Protein AF-A0A6A6DDV6-F1 (afdb_monomer_lite)

Secondary structure (DSSP, 8-state):
--HHHHHIIIIIGGGSPTT-EEEEE-TTS--EEEEEESSSEEEEEESS--S--EEEEEEEPPS---HHHHHHHTT-SEEEEEEEHHHHHHHHHHTT--

Foldseek 3Di:
DDPVLVCCQPPPFLVDAAQDKDWDADPVRQKIWMWGHHVGTDIDIDRPDPLPDKDKDKDAQDPDPRPNSCVQQPPHRIDIHIGRVVVVVCVVVCVVPD

Sequence (98 aa):
MDQTLLDIKIKWTNHIPWGKVYGRLSPDQKVLQLAWKDAQLVPFMTTVSNGKFKRFRIRRRTKTKDKWLKEAFGVQLFNKLDIPEFIGLYNHLMNGVD

Organism: NCBI:txid1314779

Radius of gyration: 14.19 Å; chains: 1; bounding box: 33×29×37 Å

Structure (mmCIF, N/CA/C/O backbone):
data_AF-A0A6A6DDV6-F1
#
_entry.id   AF-A0A6A6DDV6-F1
#
loop_
_atom_site.group_PDB
_atom_site.id
_atom_site.type_symbol
_atom_site.label_atom_id
_atom_site.label_alt_id
_atom_site.label_comp_id
_atom_site.label_asym_id
_atom_site.label_entity_id
_atom_site.label_seq_id
_atom_site.pdbx_PDB_ins_code
_atom_site.Cartn_x
_atom_site.Cartn_y
_atom_site.Cartn_z
_atom_site.occupancy
_atom_site.B_iso_or_equiv
_atom_site.auth_seq_id
_atom_site.auth_comp_id
_atom_site.auth_asym_id
_atom_site.auth_atom_id
_atom_site.pdbx_PDB_model_num
ATOM 1 N N . MET A 1 1 ? -4.863 8.656 12.983 1.00 77.38 1 MET A N 1
ATOM 2 C CA . MET A 1 1 ? -4.246 7.544 12.229 1.00 77.38 1 MET A CA 1
ATOM 3 C C . MET A 1 1 ? -3.242 6.850 13.130 1.00 77.38 1 MET A C 1
ATOM 5 O O . MET A 1 1 ? -2.667 7.516 13.978 1.00 77.38 1 MET A O 1
ATOM 9 N N . ASP A 1 2 ? -3.084 5.542 12.988 1.00 87.69 2 ASP A N 1
ATOM 10 C CA . ASP A 1 2 ? -2.228 4.699 13.814 1.00 87.69 2 ASP A CA 1
ATOM 11 C C . ASP A 1 2 ? -0.749 5.078 13.696 1.00 87.69 2 ASP A C 1
ATOM 13 O O . ASP A 1 2 ? -0.246 5.316 12.592 1.00 87.69 2 ASP A O 1
ATOM 17 N N . GLN A 1 3 ? -0.049 5.098 14.833 1.00 87.88 3 GLN A N 1
ATOM 18 C CA . GLN A 1 3 ? 1.337 5.555 14.899 1.00 87.88 3 GLN A CA 1
ATOM 19 C C . GLN A 1 3 ? 2.281 4.659 14.092 1.00 87.88 3 GLN A C 1
ATOM 21 O O . GLN A 1 3 ? 3.205 5.166 13.465 1.00 87.88 3 GLN A O 1
ATOM 26 N N . THR A 1 4 ? 2.033 3.348 14.023 1.00 88.31 4 THR A N 1
ATOM 27 C CA . THR A 1 4 ? 2.871 2.440 13.232 1.00 88.31 4 THR A CA 1
ATOM 28 C C . THR A 1 4 ? 2.778 2.763 11.742 1.00 88.31 4 THR A C 1
ATOM 30 O O . THR A 1 4 ? 3.796 2.808 11.057 1.00 88.31 4 THR A O 1
ATOM 33 N N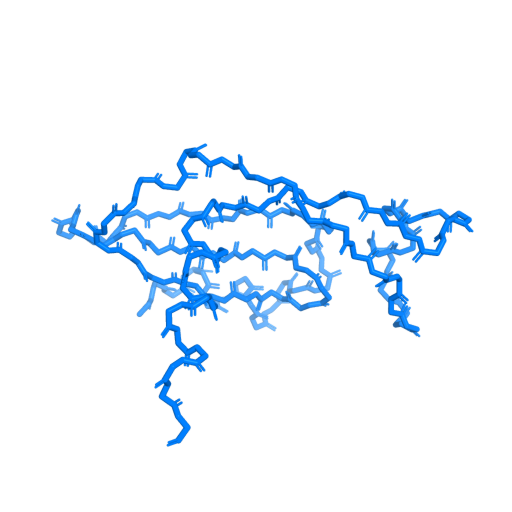 . LEU A 1 5 ? 1.579 3.059 11.228 1.00 88.25 5 LEU A N 1
ATOM 34 C CA . LEU A 1 5 ? 1.408 3.460 9.827 1.00 88.25 5 LEU A CA 1
ATOM 35 C C . LEU A 1 5 ? 2.068 4.815 9.524 1.00 88.25 5 LEU A C 1
ATOM 37 O O . LEU A 1 5 ? 2.641 4.994 8.446 1.00 88.25 5 LEU A O 1
ATOM 41 N N . LEU A 1 6 ? 2.021 5.757 10.470 1.00 88.62 6 LEU A N 1
ATOM 42 C CA . LEU A 1 6 ? 2.718 7.042 10.354 1.00 88.62 6 LEU A CA 1
ATOM 43 C C . LEU A 1 6 ? 4.240 6.863 10.365 1.00 88.62 6 LEU A C 1
ATOM 45 O O . LEU A 1 6 ? 4.934 7.457 9.541 1.00 88.62 6 LEU A O 1
ATOM 49 N N . ASP A 1 7 ? 4.758 5.990 11.223 1.00 90.75 7 ASP A N 1
ATOM 50 C CA . ASP A 1 7 ? 6.181 5.669 11.290 1.00 90.75 7 ASP A CA 1
ATOM 51 C C . ASP A 1 7 ? 6.680 5.033 9.988 1.00 90.75 7 ASP A C 1
ATOM 53 O O . ASP A 1 7 ? 7.763 5.382 9.516 1.00 90.75 7 ASP A O 1
ATOM 57 N N . ILE A 1 8 ? 5.881 4.171 9.344 1.00 88.62 8 ILE A N 1
ATOM 58 C CA . ILE A 1 8 ? 6.210 3.638 8.011 1.00 88.62 8 ILE A CA 1
ATOM 59 C C . ILE A 1 8 ? 6.344 4.782 6.996 1.00 88.62 8 ILE A C 1
ATOM 61 O O . ILE A 1 8 ? 7.287 4.797 6.202 1.00 88.62 8 ILE A O 1
ATOM 65 N N . LYS A 1 9 ? 5.448 5.777 7.044 1.00 87.44 9 LYS A N 1
ATOM 66 C CA . LYS A 1 9 ? 5.499 6.948 6.155 1.00 87.44 9 LYS A CA 1
ATOM 67 C C . LYS A 1 9 ? 6.741 7.801 6.388 1.00 87.44 9 LYS A C 1
ATOM 69 O O . LYS A 1 9 ? 7.379 8.213 5.424 1.00 87.44 9 LYS A O 1
ATOM 74 N N . ILE A 1 10 ? 7.058 8.086 7.646 1.00 88.50 10 ILE A N 1
ATOM 75 C CA . ILE A 1 10 ? 8.095 9.057 8.010 1.00 88.50 10 ILE A CA 1
ATOM 76 C C . ILE A 1 10 ? 9.485 8.428 7.920 1.00 88.50 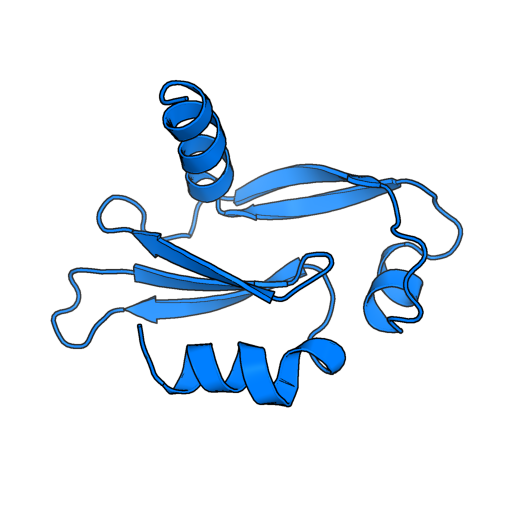10 ILE A C 1
ATOM 78 O O . ILE A 1 10 ? 10.392 9.013 7.338 1.00 88.50 10 ILE A O 1
ATOM 82 N N . LYS A 1 11 ? 9.654 7.231 8.486 1.00 90.31 11 LYS A N 1
ATOM 83 C CA . LYS A 1 11 ? 10.968 6.608 8.684 1.00 90.31 11 LYS A CA 1
ATOM 84 C C . LYS A 1 11 ? 11.318 5.625 7.570 1.00 90.31 11 LYS A C 1
ATOM 86 O O . LYS A 1 11 ? 12.479 5.506 7.198 1.00 90.31 11 LYS A O 1
ATOM 91 N N . TRP A 1 12 ? 10.321 4.936 7.012 1.00 88.06 12 TRP A N 1
ATOM 92 C CA . TRP A 1 12 ? 10.562 3.749 6.184 1.00 88.06 12 TRP A CA 1
ATOM 93 C C . TRP A 1 12 ? 10.165 3.893 4.713 1.00 88.06 12 TRP A C 1
ATOM 95 O O . TRP A 1 12 ? 10.424 2.976 3.943 1.00 88.06 12 TRP A O 1
ATOM 105 N N . THR A 1 13 ? 9.606 5.025 4.273 1.00 85.31 13 THR A N 1
ATOM 106 C CA . THR A 1 13 ? 9.046 5.205 2.911 1.00 85.31 13 THR A CA 1
ATOM 107 C C . THR A 1 13 ? 9.988 4.820 1.758 1.00 85.31 13 THR A C 1
ATOM 109 O O . THR A 1 13 ? 9.532 4.295 0.741 1.00 85.31 13 THR A O 1
ATOM 112 N N . ASN A 1 14 ? 11.301 5.024 1.918 1.00 86.50 14 ASN A N 1
ATOM 113 C CA . ASN A 1 14 ? 12.324 4.693 0.912 1.00 86.50 14 ASN A CA 1
ATOM 114 C C . ASN A 1 14 ? 12.759 3.213 0.946 1.00 86.50 14 ASN A C 1
ATOM 116 O O . ASN A 1 14 ? 13.482 2.741 0.070 1.00 86.50 14 ASN A O 1
ATOM 120 N N . HIS A 1 15 ? 12.321 2.472 1.960 1.00 89.31 15 HIS A N 1
ATOM 121 C CA . HIS A 1 15 ? 12.587 1.049 2.158 1.00 89.31 15 HIS A CA 1
ATOM 122 C C . HIS A 1 15 ? 11.390 0.173 1.776 1.00 89.31 15 HIS A C 1
ATOM 124 O O . H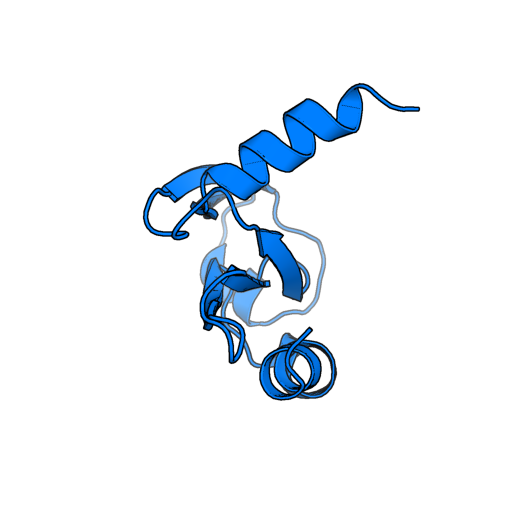IS A 1 15 ? 11.518 -1.047 1.775 1.00 89.31 15 HIS A O 1
ATOM 130 N N . ILE A 1 16 ? 10.254 0.775 1.413 1.00 91.75 16 ILE A N 1
ATOM 131 C CA . ILE A 1 16 ? 9.044 0.051 1.030 1.00 91.75 16 ILE A CA 1
ATOM 132 C C . ILE A 1 16 ? 9.015 -0.179 -0.489 1.00 91.75 16 ILE A C 1
ATOM 134 O O . ILE A 1 16 ? 9.066 0.800 -1.241 1.00 91.75 16 ILE A O 1
ATOM 138 N N . PRO A 1 17 ? 8.856 -1.436 -0.951 1.00 93.31 17 PRO A N 1
ATOM 139 C CA . PRO A 1 17 ? 8.668 -1.734 -2.363 1.00 93.31 17 PRO A CA 1
ATOM 140 C C . PRO A 1 17 ? 7.437 -1.050 -2.959 1.00 93.31 17 PRO A C 1
ATOM 142 O O . PRO A 1 17 ? 6.388 -0.932 -2.317 1.00 93.31 17 PRO A O 1
ATOM 145 N N . TRP A 1 18 ? 7.553 -0.638 -4.219 1.00 93.31 18 TRP A N 1
ATOM 146 C CA . TRP A 1 18 ? 6.449 -0.040 -4.960 1.00 93.31 18 TRP A CA 1
ATOM 147 C C . TRP A 1 18 ? 5.249 -0.996 -5.028 1.00 93.31 18 TRP A C 1
ATOM 149 O O . TRP A 1 18 ? 5.403 -2.201 -5.220 1.00 93.31 18 TRP A O 1
ATOM 159 N N . GLY A 1 19 ? 4.049 -0.461 -4.807 1.00 91.50 19 GLY A N 1
ATOM 160 C CA . GLY A 1 19 ? 2.796 -1.212 -4.753 1.00 91.50 19 GLY A CA 1
ATOM 161 C C . GLY A 1 19 ? 2.503 -1.937 -3.445 1.00 91.50 19 GLY A C 1
ATOM 162 O O . GLY A 1 19 ? 1.430 -2.527 -3.314 1.00 91.50 19 GLY A O 1
ATOM 163 N N . LYS A 1 20 ? 3.384 -1.875 -2.439 1.00 93.12 20 LYS A N 1
ATOM 164 C CA . LYS A 1 20 ? 3.061 -2.438 -1.122 1.00 93.12 20 LYS A CA 1
ATOM 165 C C . LYS A 1 20 ? 1.967 -1.646 -0.416 1.00 93.12 20 LYS A C 1
ATOM 167 O O . LYS A 1 20 ? 1.906 -0.419 -0.487 1.00 93.12 20 LYS A O 1
ATOM 172 N N . VAL A 1 21 ? 1.112 -2.389 0.281 1.00 90.81 21 VAL A N 1
ATOM 173 C CA . VAL A 1 21 ? -0.001 -1.884 1.083 1.00 90.81 21 VAL A CA 1
ATOM 174 C C . VAL A 1 21 ? 0.160 -2.427 2.496 1.00 90.81 21 VAL A C 1
ATOM 176 O O . VAL A 1 21 ? 0.332 -3.631 2.677 1.00 90.81 21 VAL A O 1
ATOM 179 N N . TYR A 1 22 ? 0.062 -1.543 3.480 1.00 91.62 22 TYR A N 1
ATOM 180 C CA . TYR A 1 22 ? -0.084 -1.872 4.893 1.00 91.62 22 TYR A CA 1
ATOM 181 C C . TYR A 1 22 ? -1.467 -1.443 5.344 1.00 91.62 22 TYR A C 1
ATOM 183 O O . TYR A 1 22 ? -1.950 -0.399 4.910 1.00 91.62 22 TYR A O 1
ATOM 191 N N . GLY A 1 23 ? -2.102 -2.229 6.205 1.00 90.50 23 GLY A N 1
ATOM 192 C CA . GLY A 1 23 ? -3.443 -1.935 6.679 1.00 90.50 23 GLY A CA 1
ATOM 193 C C . GLY A 1 23 ? -3.705 -2.501 8.055 1.00 90.50 23 GLY A C 1
ATOM 194 O O . GLY A 1 23 ? -3.199 -3.567 8.396 1.00 90.50 23 GLY A O 1
ATOM 195 N N . ARG A 1 24 ? -4.516 -1.787 8.829 1.00 92.06 24 ARG A N 1
ATOM 196 C CA . ARG A 1 24 ? -5.059 -2.267 10.097 1.00 92.06 24 ARG A CA 1
ATOM 197 C C . ARG A 1 24 ? -6.376 -1.581 10.406 1.00 92.06 24 ARG A C 1
ATOM 199 O O . ARG A 1 24 ? -6.626 -0.461 9.964 1.00 92.06 24 ARG A O 1
ATOM 206 N N . LEU A 1 25 ? -7.192 -2.246 11.206 1.00 93.62 25 LEU A N 1
ATOM 207 C CA . LEU A 1 25 ? -8.359 -1.620 11.802 1.00 93.62 25 LEU A CA 1
ATOM 208 C C . LEU A 1 25 ? -7.940 -0.702 12.960 1.00 93.62 25 LEU A C 1
ATOM 210 O O . LEU A 1 25 ? -6.918 -0.927 13.622 1.00 93.62 25 LEU A O 1
ATOM 214 N N . SER A 1 26 ? -8.737 0.337 13.191 1.00 93.94 26 SER A N 1
ATOM 215 C CA . SER A 1 26 ? -8.723 1.119 14.424 1.00 93.94 26 SER A CA 1
ATOM 216 C C . SER A 1 26 ? -9.030 0.230 15.640 1.00 93.94 26 SER A C 1
ATOM 218 O O . SER A 1 26 ? -9.601 -0.851 15.473 1.00 93.94 26 SER A O 1
ATOM 220 N N . PRO A 1 27 ? -8.681 0.659 16.869 1.00 93.06 27 PRO A N 1
ATOM 221 C CA . PRO A 1 27 ? -8.951 -0.123 18.080 1.00 93.06 27 PRO A CA 1
ATOM 222 C C . PRO A 1 27 ? -10.423 -0.532 18.251 1.00 93.06 27 PRO A C 1
ATOM 224 O O . PRO A 1 27 ? -10.703 -1.623 18.731 1.00 93.06 27 PRO A O 1
ATOM 227 N N . ASP A 1 28 ? -11.355 0.313 17.806 1.00 94.19 28 ASP A N 1
ATOM 228 C CA . ASP A 1 28 ? -12.803 0.067 17.832 1.00 94.19 28 ASP A CA 1
ATOM 229 C C . ASP A 1 28 ? -13.329 -0.723 16.617 1.00 94.19 28 ASP A C 1
ATOM 231 O O . ASP A 1 28 ? -14.533 -0.919 16.482 1.00 94.19 28 ASP A O 1
ATOM 235 N N . GLN A 1 29 ? -12.441 -1.159 15.720 1.00 92.38 29 GLN A N 1
ATOM 236 C CA . GLN A 1 29 ? -12.731 -1.925 14.504 1.00 92.38 29 GLN A CA 1
ATOM 237 C C . GLN A 1 29 ? -13.641 -1.242 13.469 1.00 92.38 29 GLN A C 1
ATOM 239 O O . GLN A 1 29 ? -14.063 -1.883 12.507 1.00 92.38 29 GLN A O 1
ATOM 244 N N . LYS A 1 30 ? -13.909 0.062 13.606 1.00 93.50 30 LYS A N 1
ATOM 245 C CA . LYS A 1 30 ? -14.812 0.795 12.701 1.00 93.50 30 LYS A CA 1
ATOM 246 C C . LYS A 1 30 ? -14.118 1.405 11.491 1.00 93.50 30 LYS A C 1
ATOM 248 O O . LYS A 1 30 ? -14.760 1.636 10.470 1.00 93.50 30 LYS A O 1
ATOM 253 N N . VAL A 1 31 ? -12.823 1.694 11.598 1.00 93.44 31 VAL A N 1
ATOM 254 C CA . VAL A 1 31 ? -12.068 2.414 10.570 1.00 93.44 31 VAL A CA 1
ATOM 255 C C . VAL A 1 31 ? -10.915 1.552 10.089 1.00 93.44 31 VAL A C 1
ATOM 257 O O . VAL A 1 31 ? -9.988 1.251 10.840 1.00 93.44 31 VAL A O 1
ATOM 260 N N . LEU A 1 32 ? -10.923 1.211 8.806 1.00 93.25 32 LEU A N 1
ATOM 261 C CA . LEU A 1 32 ? -9.760 0.654 8.139 1.00 93.25 32 LEU A CA 1
ATOM 262 C C . LEU A 1 32 ? -8.781 1.779 7.811 1.00 93.25 32 LEU A C 1
ATOM 264 O O . LEU A 1 32 ? -9.110 2.723 7.096 1.00 93.25 32 LEU A O 1
ATOM 268 N N . GLN A 1 33 ? -7.563 1.661 8.325 1.00 93.38 33 GLN A N 1
ATOM 269 C CA . GLN A 1 33 ? -6.465 2.588 8.091 1.00 93.38 33 GLN A CA 1
ATOM 270 C C . GLN A 1 33 ? -5.415 1.895 7.235 1.00 93.38 33 GLN A C 1
ATOM 272 O O . GLN A 1 33 ? -5.002 0.776 7.539 1.00 93.38 33 GLN A O 1
ATOM 277 N N . LEU A 1 34 ? -4.994 2.544 6.156 1.00 91.06 34 LEU A N 1
ATOM 278 C CA . LEU A 1 34 ? -4.132 1.963 5.134 1.00 91.06 34 LEU A CA 1
ATOM 279 C C . LEU A 1 34 ? -3.001 2.920 4.780 1.00 91.06 34 LEU A C 1
ATOM 281 O O . LEU A 1 34 ? -3.173 4.134 4.789 1.00 91.06 34 LEU A O 1
ATOM 285 N N . ALA A 1 35 ? -1.856 2.369 4.410 1.00 91.12 35 ALA A N 1
ATOM 286 C CA . ALA A 1 35 ? -0.760 3.100 3.803 1.00 91.12 35 ALA A CA 1
ATOM 287 C C . ALA A 1 35 ? -0.301 2.346 2.557 1.00 91.12 35 ALA A C 1
ATOM 289 O O . ALA A 1 35 ? 0.007 1.156 2.626 1.00 91.12 35 ALA A O 1
ATOM 290 N N . TRP A 1 36 ? -0.267 3.023 1.416 1.00 90.44 36 TRP A N 1
ATOM 291 C CA . TRP A 1 36 ? 0.064 2.408 0.135 1.00 90.44 36 TRP A CA 1
ATOM 292 C C . TRP A 1 36 ? 1.216 3.133 -0.550 1.00 90.44 36 TRP A C 1
ATOM 294 O O . TRP A 1 36 ? 1.241 4.362 -0.609 1.00 90.44 36 TRP A O 1
ATOM 304 N N . LYS A 1 37 ? 2.188 2.368 -1.050 1.00 91.50 37 LYS A N 1
ATOM 305 C CA . LYS A 1 37 ? 3.386 2.891 -1.706 1.00 91.50 37 LYS A CA 1
ATOM 306 C C . LYS A 1 37 ? 3.150 3.040 -3.208 1.00 91.50 37 LYS A C 1
ATOM 308 O O . LYS A 1 37 ? 3.208 2.066 -3.952 1.00 91.50 37 LYS A O 1
ATOM 313 N N . ASP A 1 38 ? 2.949 4.278 -3.646 1.00 88.12 38 ASP A N 1
ATOM 314 C CA . ASP A 1 38 ? 3.132 4.692 -5.042 1.00 88.12 38 ASP A CA 1
ATOM 315 C C . ASP A 1 38 ? 4.526 5.346 -5.165 1.00 88.12 38 ASP A C 1
ATOM 317 O O . ASP A 1 38 ? 5.502 4.842 -4.604 1.00 88.12 38 ASP A O 1
ATOM 321 N N . ALA A 1 39 ? 4.650 6.503 -5.822 1.00 84.38 39 ALA A N 1
ATOM 322 C CA . ALA A 1 39 ? 5.865 7.316 -5.751 1.00 84.38 39 ALA A CA 1
ATOM 323 C C . ALA A 1 39 ? 6.227 7.713 -4.305 1.00 84.38 39 ALA A C 1
ATOM 325 O O . ALA A 1 39 ? 7.398 7.724 -3.926 1.00 84.38 39 ALA A O 1
ATOM 326 N N . GLN A 1 40 ? 5.217 7.974 -3.476 1.00 85.56 40 GLN A N 1
ATOM 327 C CA . GLN A 1 40 ? 5.341 8.172 -2.033 1.00 85.56 40 GLN A CA 1
ATOM 328 C C . GLN A 1 40 ? 4.381 7.231 -1.301 1.00 85.56 40 GLN A C 1
ATOM 330 O O . GLN A 1 40 ? 3.458 6.683 -1.907 1.00 85.56 40 GLN A O 1
ATOM 335 N N . LEU A 1 41 ? 4.598 7.037 0.002 1.00 89.50 41 LEU A N 1
ATOM 336 C CA . LEU A 1 41 ? 3.640 6.328 0.841 1.00 89.50 41 LEU A CA 1
ATOM 337 C C . LEU A 1 41 ? 2.446 7.243 1.159 1.00 89.50 41 LEU A C 1
ATOM 339 O O . LEU A 1 41 ? 2.600 8.282 1.808 1.00 89.50 41 LEU A O 1
ATOM 343 N N . VAL A 1 42 ? 1.258 6.848 0.707 1.00 87.94 42 VAL A N 1
ATOM 344 C CA . VAL A 1 42 ? 0.019 7.620 0.840 1.00 87.94 42 VAL A CA 1
ATOM 345 C C . VAL A 1 42 ? -0.885 6.978 1.898 1.00 87.94 42 VAL A C 1
ATOM 347 O O . VAL A 1 42 ? -1.254 5.809 1.745 1.00 87.94 42 VAL A O 1
ATOM 350 N N . PRO A 1 43 ? -1.234 7.706 2.974 1.00 90.12 43 PRO A N 1
ATOM 351 C CA . PRO A 1 43 ? -2.177 7.238 3.978 1.00 90.12 43 PRO A CA 1
ATOM 352 C C . PRO A 1 43 ? -3.633 7.392 3.520 1.00 90.12 43 PRO A C 1
ATOM 354 O O . PRO A 1 43 ? -3.990 8.394 2.908 1.00 90.12 43 PRO A O 1
ATOM 357 N N . PHE A 1 44 ? -4.480 6.435 3.892 1.00 89.00 44 PHE A N 1
ATOM 358 C CA . PHE A 1 44 ? -5.928 6.459 3.691 1.00 89.00 44 PHE A CA 1
ATOM 359 C C . PHE A 1 44 ? -6.654 5.930 4.929 1.00 89.00 44 PHE A C 1
ATOM 361 O O . PHE A 1 44 ? -6.132 5.086 5.658 1.00 89.00 44 PHE A O 1
ATOM 368 N N . MET A 1 45 ? -7.884 6.395 5.141 1.00 91.25 45 MET A N 1
ATOM 369 C CA . MET A 1 45 ? -8.802 5.854 6.141 1.00 91.25 45 MET A CA 1
ATOM 370 C C . MET A 1 45 ? -10.188 5.697 5.520 1.00 91.25 45 MET A C 1
ATOM 372 O O . MET A 1 45 ? -10.607 6.535 4.725 1.00 91.25 45 MET A O 1
ATOM 376 N N . THR A 1 46 ? -10.891 4.618 5.851 1.00 89.94 46 THR A N 1
ATOM 377 C CA . THR A 1 46 ? -12.225 4.338 5.315 1.00 89.94 46 THR A CA 1
ATOM 378 C C . THR A 1 46 ? -13.058 3.530 6.305 1.00 89.94 46 THR A C 1
ATOM 380 O O . THR A 1 46 ? -12.539 2.669 7.009 1.00 89.94 46 THR A O 1
ATOM 383 N N . THR A 1 47 ? -14.357 3.812 6.354 1.00 92.38 47 THR A N 1
ATOM 384 C CA . THR A 1 47 ? -15.372 3.041 7.093 1.00 92.38 47 THR A CA 1
ATOM 385 C C . THR A 1 47 ? -16.227 2.173 6.166 1.00 92.38 47 THR A C 1
ATOM 387 O O . THR A 1 47 ? -16.991 1.336 6.631 1.00 92.38 47 THR A O 1
ATOM 390 N N . VAL A 1 48 ? -16.109 2.368 4.848 1.00 88.50 48 VAL A N 1
ATOM 391 C CA . VAL A 1 48 ? -17.004 1.785 3.832 1.00 88.50 48 VAL A CA 1
ATOM 392 C C . VAL A 1 48 ? -16.339 0.687 3.003 1.00 88.50 48 VAL A C 1
ATOM 394 O O . VAL A 1 48 ? -16.973 0.079 2.147 1.00 88.50 48 VAL A O 1
ATOM 397 N N . SER A 1 49 ? -15.050 0.423 3.227 1.00 87.12 49 SER A N 1
ATOM 398 C CA . SER A 1 49 ? -14.302 -0.613 2.520 1.00 87.12 49 SER A CA 1
ATOM 399 C C . SER A 1 49 ? -13.472 -1.449 3.484 1.00 87.12 49 SER A C 1
ATOM 401 O O . SER A 1 49 ? -12.870 -0.939 4.423 1.00 87.12 49 SER A O 1
ATOM 403 N N . ASN A 1 50 ? -13.386 -2.746 3.196 1.00 83.94 50 ASN A N 1
ATOM 404 C CA . ASN A 1 50 ? -12.488 -3.676 3.878 1.00 83.94 50 ASN A CA 1
ATOM 405 C C . ASN A 1 50 ? -11.113 -3.794 3.184 1.00 83.94 50 ASN A C 1
ATOM 407 O O . ASN A 1 50 ? -10.297 -4.623 3.581 1.00 83.94 50 ASN A O 1
ATOM 411 N N . GLY A 1 51 ? -10.863 -3.003 2.130 1.00 83.25 51 GLY A N 1
ATOM 412 C CA . GLY A 1 51 ? -9.587 -2.956 1.410 1.00 83.25 51 GLY A CA 1
ATOM 413 C C . GLY A 1 51 ? -9.229 -4.215 0.611 1.00 83.25 51 GLY A C 1
ATOM 414 O O . GLY A 1 51 ? -8.120 -4.288 0.084 1.00 83.25 51 GLY A O 1
ATOM 415 N N . LYS A 1 52 ? -10.133 -5.203 0.513 1.00 85.19 52 LYS A N 1
ATOM 416 C CA . LYS A 1 52 ? -9.874 -6.473 -0.188 1.00 85.19 52 LYS A CA 1
ATOM 417 C C . LYS A 1 52 ? -9.969 -6.338 -1.704 1.00 85.19 52 LYS A C 1
ATOM 419 O O . LYS A 1 52 ? -9.179 -6.953 -2.417 1.00 85.19 52 LYS A O 1
ATOM 424 N N . PHE A 1 53 ? -10.912 -5.534 -2.188 1.00 87.81 53 PHE A N 1
ATOM 425 C CA . PHE A 1 53 ? -11.080 -5.303 -3.618 1.00 87.81 53 PHE A CA 1
ATOM 426 C C . PHE A 1 53 ? -9.964 -4.414 -4.148 1.00 87.81 53 PHE A C 1
ATOM 428 O O . PHE A 1 53 ? -9.674 -3.347 -3.597 1.00 87.81 53 PHE A O 1
ATOM 435 N N . LYS A 1 54 ? -9.332 -4.877 -5.225 1.00 88.12 54 LYS A N 1
ATOM 436 C CA . LYS A 1 54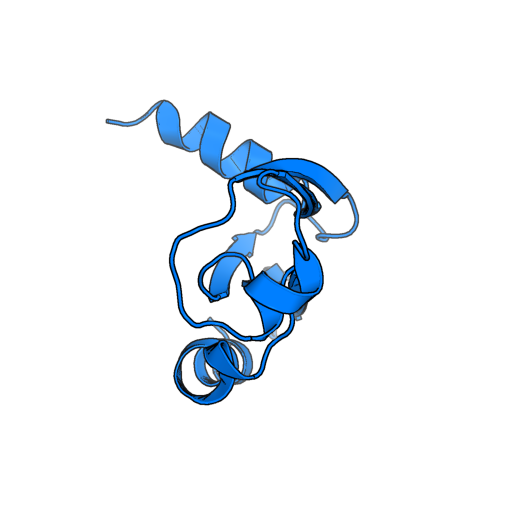 ? -8.249 -4.180 -5.907 1.00 88.12 54 LYS A CA 1
ATOM 437 C C . LYS A 1 54 ? -8.625 -3.940 -7.358 1.00 88.12 54 LYS A C 1
ATOM 439 O O . LYS A 1 54 ? -9.324 -4.739 -7.972 1.00 88.12 54 LYS A O 1
ATOM 444 N N . ARG A 1 55 ? -8.110 -2.846 -7.903 1.00 89.00 55 ARG A N 1
ATOM 445 C CA . ARG A 1 55 ? -8.159 -2.509 -9.326 1.00 89.00 55 ARG A CA 1
ATOM 446 C C . ARG A 1 55 ? -6.765 -2.127 -9.789 1.00 89.00 55 ARG A C 1
ATOM 448 O O . ARG A 1 55 ? -5.994 -1.541 -9.029 1.00 89.00 55 ARG A O 1
ATOM 455 N N . PHE A 1 56 ? -6.476 -2.364 -11.059 1.00 90.44 56 PHE A N 1
ATOM 456 C CA . PHE A 1 56 ? -5.237 -1.884 -11.653 1.00 90.44 56 PHE A CA 1
ATOM 457 C C . PHE A 1 56 ? -5.366 -0.417 -12.070 1.00 90.44 56 PHE A C 1
ATOM 459 O O . PHE A 1 56 ? -6.400 0.030 -12.576 1.00 90.44 56 PHE A O 1
ATOM 466 N N . ARG A 1 57 ? -4.280 0.337 -11.907 1.00 88.44 57 ARG A N 1
ATOM 467 C CA . ARG A 1 57 ? -4.067 1.621 -12.579 1.00 88.44 57 ARG A CA 1
ATOM 468 C C . ARG A 1 57 ? -2.748 1.603 -13.330 1.00 88.44 57 ARG A C 1
ATOM 470 O O . ARG A 1 57 ? -1.745 1.123 -12.813 1.00 88.44 57 ARG A O 1
ATOM 477 N N . ILE A 1 58 ? -2.741 2.168 -14.534 1.00 92.19 58 ILE A N 1
ATOM 478 C CA . ILE A 1 58 ? -1.496 2.426 -15.256 1.00 92.19 58 ILE A CA 1
ATOM 479 C C . ILE A 1 58 ? -0.820 3.637 -14.621 1.00 92.19 58 ILE A C 1
ATOM 481 O O . ILE A 1 58 ? -1.421 4.706 -14.491 1.00 92.19 58 ILE A O 1
ATOM 485 N N . ARG A 1 59 ? 0.433 3.466 -14.211 1.00 92.00 59 ARG A N 1
ATOM 486 C CA . ARG A 1 59 ? 1.283 4.541 -13.706 1.00 92.00 59 ARG A CA 1
ATOM 487 C C . ARG A 1 59 ? 2.440 4.775 -14.650 1.00 92.00 59 ARG A C 1
ATOM 489 O O . ARG A 1 59 ? 2.994 3.833 -15.205 1.00 92.00 59 ARG A O 1
ATOM 496 N N . ARG A 1 60 ? 2.813 6.043 -14.799 1.00 91.25 60 ARG A N 1
ATOM 497 C CA . ARG A 1 60 ? 4.021 6.462 -15.506 1.00 91.25 60 ARG A CA 1
ATOM 498 C C . ARG A 1 60 ? 5.188 6.512 -14.525 1.00 91.25 60 ARG A C 1
ATOM 500 O O . ARG A 1 60 ? 5.031 7.029 -13.419 1.00 91.25 60 ARG A O 1
ATOM 507 N N . ARG A 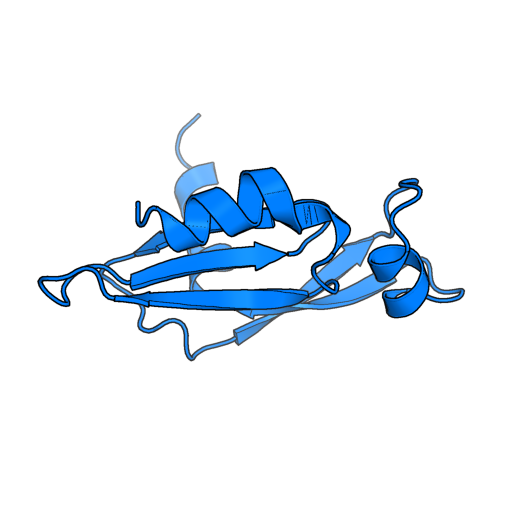1 61 ? 6.358 6.031 -14.945 1.00 87.88 61 ARG A N 1
ATOM 508 C CA . ARG A 1 61 ? 7.593 6.090 -14.162 1.00 87.88 61 ARG A CA 1
ATOM 509 C C . ARG A 1 61 ? 7.933 7.544 -13.860 1.00 87.88 61 ARG A C 1
ATOM 511 O O . ARG A 1 61 ? 8.067 8.363 -14.771 1.00 87.88 61 ARG A O 1
ATOM 518 N N . THR A 1 62 ? 8.097 7.861 -12.585 1.00 83.75 62 THR A N 1
ATOM 519 C CA . THR A 1 62 ? 8.597 9.163 -12.142 1.00 83.75 62 THR A CA 1
ATOM 520 C C . THR A 1 62 ? 10.125 9.199 -12.259 1.00 83.75 62 THR A C 1
ATOM 522 O O . THR A 1 62 ? 10.788 8.164 -12.235 1.00 83.75 62 THR A O 1
ATOM 525 N N . LYS A 1 63 ? 10.723 10.389 -12.403 1.00 81.81 63 LYS A N 1
ATOM 526 C CA . LYS A 1 63 ? 12.189 10.552 -12.535 1.00 81.81 63 LYS A CA 1
ATOM 527 C C . LYS A 1 63 ? 12.950 10.385 -11.203 1.00 81.81 63 LYS A C 1
ATOM 529 O O . LYS A 1 63 ? 14.067 10.877 -11.068 1.00 81.81 63 LYS A O 1
ATOM 534 N N . THR A 1 64 ? 12.353 9.752 -10.194 1.00 77.88 64 THR A N 1
ATOM 535 C CA . THR A 1 64 ? 12.957 9.658 -8.858 1.00 77.88 64 THR A CA 1
ATOM 536 C C . THR A 1 64 ? 14.126 8.668 -8.856 1.00 77.88 64 THR A C 1
ATOM 538 O O . THR A 1 64 ? 14.211 7.760 -9.685 1.00 77.88 64 THR A O 1
ATOM 541 N N . LYS A 1 65 ? 15.049 8.830 -7.900 1.00 77.88 65 LYS A N 1
ATOM 542 C CA . LYS A 1 65 ? 16.149 7.879 -7.671 1.00 77.88 65 LYS A CA 1
ATOM 543 C C . LYS A 1 65 ? 15.729 6.674 -6.808 1.00 77.88 65 LYS A C 1
ATOM 545 O O . LYS A 1 65 ? 16.600 5.914 -6.400 1.00 77.88 65 LYS A O 1
ATOM 550 N N . ASP A 1 66 ? 14.433 6.494 -6.535 1.00 84.69 66 ASP A N 1
ATOM 551 C CA . ASP A 1 66 ? 13.919 5.404 -5.696 1.00 84.69 66 ASP A CA 1
ATOM 552 C C . ASP A 1 66 ? 14.215 4.044 -6.356 1.00 84.69 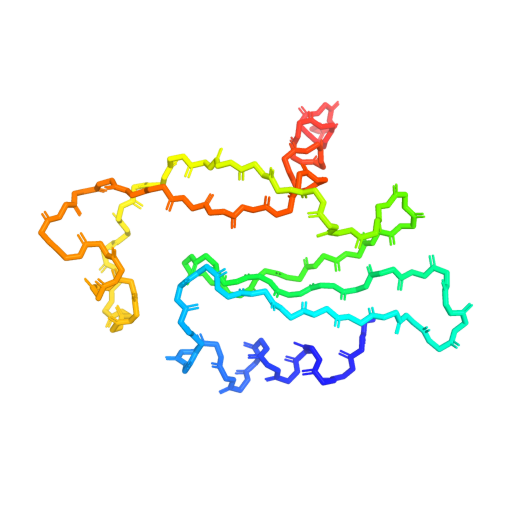66 ASP A C 1
ATOM 554 O O . ASP A 1 66 ? 13.794 3.773 -7.487 1.00 84.69 66 ASP A O 1
ATOM 558 N N . LYS A 1 67 ? 14.976 3.196 -5.652 1.00 89.69 67 LYS A N 1
ATOM 559 C CA . LYS A 1 67 ? 15.397 1.882 -6.153 1.00 89.69 67 LYS A CA 1
ATOM 560 C C . LYS A 1 67 ? 14.205 0.975 -6.453 1.00 89.69 67 LYS A C 1
ATOM 562 O O . LYS A 1 67 ? 14.240 0.255 -7.442 1.00 89.69 67 LYS A O 1
ATOM 567 N N . TRP A 1 68 ? 13.136 1.066 -5.663 1.00 91.44 68 TRP A N 1
ATOM 568 C CA . TRP A 1 68 ? 11.968 0.204 -5.799 1.00 91.44 68 TRP A CA 1
ATOM 569 C C . TRP A 1 68 ? 11.127 0.573 -7.011 1.00 91.44 68 TRP A C 1
ATOM 571 O O . TRP A 1 68 ? 10.587 -0.302 -7.678 1.00 91.44 68 TRP A O 1
ATOM 581 N N . LEU A 1 69 ? 11.049 1.866 -7.333 1.00 88.56 69 LEU A N 1
ATOM 582 C CA . LEU A 1 69 ? 10.443 2.320 -8.583 1.00 88.56 69 LEU A CA 1
ATOM 583 C C . LEU A 1 69 ? 11.262 1.862 -9.791 1.00 88.56 69 LEU A C 1
ATOM 585 O O . LEU A 1 69 ? 10.690 1.436 -10.789 1.00 88.56 69 LEU A O 1
ATOM 589 N N . LYS A 1 70 ? 12.597 1.922 -9.719 1.00 88.38 70 LYS A N 1
ATOM 590 C CA . LYS A 1 70 ? 13.451 1.415 -10.804 1.00 88.38 70 LYS A CA 1
ATOM 591 C C . LYS A 1 70 ? 13.280 -0.087 -11.006 1.00 88.38 70 LYS A C 1
ATOM 593 O O . LYS A 1 70 ? 13.142 -0.514 -12.144 1.00 88.38 70 LYS A O 1
ATOM 598 N N . GLU A 1 71 ? 13.255 -0.855 -9.924 1.00 91.56 71 GLU A N 1
ATOM 599 C CA . GLU A 1 71 ? 13.056 -2.303 -9.958 1.00 91.56 71 GLU A CA 1
ATOM 600 C C . GLU A 1 71 ? 11.674 -2.667 -10.508 1.00 91.56 71 GLU A C 1
ATOM 602 O O . GLU A 1 71 ? 11.575 -3.456 -11.442 1.00 91.56 71 GLU A O 1
ATOM 607 N N . ALA A 1 72 ? 10.614 -2.021 -10.013 1.00 91.88 72 ALA A N 1
ATOM 608 C CA . ALA A 1 72 ? 9.254 -2.297 -10.459 1.00 91.88 72 ALA A CA 1
ATOM 609 C C . ALA A 1 72 ? 9.020 -1.940 -11.933 1.00 91.88 72 ALA A C 1
ATOM 611 O O . ALA A 1 72 ? 8.269 -2.630 -12.611 1.00 91.88 72 ALA A O 1
ATOM 612 N N . PHE A 1 73 ? 9.615 -0.862 -12.448 1.00 92.50 73 PHE A N 1
ATOM 613 C CA . PHE A 1 73 ? 9.407 -0.438 -13.837 1.00 92.50 73 PHE A CA 1
ATOM 614 C C . PHE A 1 73 ? 10.419 -1.042 -14.820 1.00 92.50 73 PHE A C 1
ATOM 616 O O . PHE A 1 73 ? 10.133 -1.129 -16.014 1.00 92.50 73 PHE A O 1
ATOM 623 N N . GLY A 1 74 ? 11.613 -1.417 -14.356 1.00 90.19 74 GLY A N 1
ATOM 624 C CA . GLY A 1 74 ? 12.716 -1.840 -15.212 1.00 90.19 74 GLY A CA 1
ATOM 625 C C . GLY A 1 74 ? 12.988 -0.827 -16.330 1.00 90.19 74 GLY A C 1
ATOM 626 O O . GLY A 1 74 ? 13.196 0.370 -16.092 1.00 90.19 74 GLY A O 1
ATOM 627 N N . VAL A 1 75 ? 12.945 -1.309 -17.573 1.00 90.00 75 VAL A N 1
ATOM 628 C CA . VAL A 1 75 ? 13.109 -0.488 -18.786 1.00 90.00 75 VAL A CA 1
ATOM 629 C C . VAL A 1 75 ? 11.820 0.207 -19.236 1.00 90.00 75 VAL A C 1
ATOM 631 O O . VAL A 1 75 ? 11.870 1.098 -20.081 1.00 90.00 75 VAL A O 1
ATOM 634 N N . GLN A 1 76 ? 10.664 -0.168 -18.686 1.00 93.50 76 GLN A N 1
ATOM 635 C CA . GLN A 1 76 ? 9.370 0.331 -19.138 1.00 93.50 76 GLN A CA 1
ATOM 636 C C . GLN A 1 76 ? 9.058 1.714 -18.555 1.00 93.50 76 GLN A C 1
ATOM 638 O O . GLN A 1 76 ? 9.377 2.041 -17.409 1.00 93.50 76 GLN A O 1
ATOM 643 N N . LEU A 1 77 ? 8.389 2.545 -19.357 1.00 90.88 77 LEU A N 1
ATOM 644 C CA . LEU A 1 77 ? 7.915 3.858 -18.917 1.00 90.88 77 LEU A CA 1
ATOM 645 C C . LEU A 1 77 ? 6.596 3.768 -18.139 1.00 90.88 77 LEU A C 1
ATOM 647 O O . LEU A 1 77 ? 6.282 4.671 -17.366 1.00 90.88 77 LEU A O 1
ATOM 651 N N . PHE A 1 78 ? 5.831 2.698 -18.334 1.00 94.75 78 PHE A N 1
ATOM 652 C CA . PHE A 1 78 ? 4.532 2.493 -17.712 1.00 94.75 78 PHE A CA 1
ATOM 653 C C . PHE A 1 78 ? 4.483 1.131 -17.042 1.00 94.75 78 PHE A C 1
ATOM 655 O O . PHE A 1 78 ? 5.027 0.174 -17.581 1.00 94.75 78 PHE A O 1
ATOM 662 N N . ASN A 1 79 ? 3.810 1.044 -15.899 1.00 94.81 79 ASN A N 1
ATOM 663 C CA . ASN A 1 79 ? 3.525 -0.236 -15.266 1.00 94.81 79 ASN A CA 1
ATOM 664 C C . ASN A 1 79 ? 2.123 -0.243 -14.637 1.00 94.81 79 ASN A C 1
ATOM 666 O O . ASN A 1 79 ? 1.558 0.809 -14.315 1.00 94.81 79 ASN A O 1
ATOM 670 N N . LYS A 1 80 ? 1.550 -1.440 -14.497 1.00 93.81 80 LYS A N 1
ATOM 671 C CA . LYS A 1 80 ? 0.294 -1.700 -13.798 1.00 93.81 80 LYS A CA 1
ATOM 672 C C . LYS A 1 80 ? 0.550 -1.713 -12.299 1.00 93.81 80 LYS A C 1
ATOM 674 O O . LYS A 1 80 ? 1.445 -2.393 -11.813 1.00 93.81 80 LYS A O 1
ATOM 679 N N . LEU A 1 81 ? -0.272 -0.966 -11.580 1.00 91.31 81 LEU A N 1
ATOM 680 C CA . LEU A 1 81 ? -0.225 -0.865 -10.136 1.00 91.31 81 LEU A CA 1
ATOM 681 C C . LEU A 1 81 ? -1.549 -1.334 -9.551 1.00 91.31 81 LEU A C 1
ATOM 683 O O . LEU A 1 81 ? -2.593 -0.747 -9.847 1.00 91.31 81 LEU A O 1
ATOM 687 N N . ASP A 1 82 ? -1.490 -2.367 -8.719 1.00 90.12 82 ASP A N 1
ATOM 688 C CA . ASP A 1 82 ? -2.621 -2.801 -7.910 1.00 90.12 82 ASP A CA 1
ATOM 689 C C . ASP A 1 82 ? -2.905 -1.788 -6.809 1.00 90.12 82 ASP A C 1
ATOM 691 O O . ASP A 1 82 ? -2.055 -1.515 -5.955 1.00 90.12 82 ASP A O 1
ATOM 695 N N . ILE A 1 83 ? -4.120 -1.245 -6.815 1.00 86.81 83 ILE A N 1
ATOM 696 C CA . ILE A 1 83 ? -4.589 -0.318 -5.788 1.00 86.81 83 ILE A CA 1
ATOM 697 C C . ILE A 1 83 ? -5.878 -0.832 -5.163 1.00 86.81 83 ILE A C 1
ATOM 699 O O . ILE A 1 83 ? -6.720 -1.368 -5.885 1.00 86.81 83 ILE A O 1
ATOM 703 N N . PRO A 1 84 ? -6.086 -0.635 -3.852 1.00 87.06 84 PRO A N 1
ATOM 704 C CA . PRO A 1 84 ? -7.406 -0.787 -3.263 1.00 87.06 84 PRO A CA 1
ATOM 705 C C . PRO A 1 84 ? -8.450 0.031 -4.035 1.00 87.06 84 PRO A C 1
ATOM 707 O O . PRO A 1 84 ? -8.255 1.219 -4.300 1.00 87.06 84 PRO A O 1
ATOM 710 N N . GLU A 1 85 ? -9.557 -0.603 -4.411 1.00 87.38 85 GLU A N 1
ATOM 711 C CA . GLU A 1 85 ? -10.570 -0.019 -5.295 1.00 87.38 85 GLU A CA 1
ATOM 712 C C . GLU A 1 85 ? -11.127 1.304 -4.764 1.00 87.38 85 GLU A C 1
ATOM 714 O O . GLU A 1 85 ? -11.276 2.269 -5.521 1.00 87.38 85 GLU A O 1
ATOM 719 N N . PHE A 1 86 ? -11.340 1.375 -3.449 1.00 85.56 86 PHE A N 1
ATOM 720 C CA . PHE A 1 86 ? -11.889 2.552 -2.787 1.00 85.56 86 PHE A CA 1
ATOM 721 C C . PHE A 1 86 ? -10.989 3.793 -2.918 1.00 85.56 86 PHE A C 1
ATOM 723 O O . PHE A 1 86 ? -11.501 4.903 -2.867 1.00 85.56 86 PHE A O 1
ATOM 730 N N . ILE A 1 87 ? -9.675 3.644 -3.144 1.00 80.38 87 ILE A N 1
ATOM 731 C CA . ILE A 1 87 ? -8.786 4.785 -3.440 1.00 80.38 87 ILE A CA 1
ATOM 732 C C . ILE A 1 87 ? -9.177 5.412 -4.781 1.00 80.38 87 ILE A C 1
ATOM 734 O O . ILE A 1 87 ? -9.184 6.631 -4.948 1.00 80.38 87 ILE A O 1
ATOM 738 N N . GLY A 1 88 ? -9.526 4.571 -5.756 1.00 76.12 88 GLY A N 1
ATOM 739 C CA . GLY A 1 88 ? -10.028 5.031 -7.041 1.00 76.12 88 GLY A CA 1
ATOM 740 C C . GLY A 1 88 ? -11.368 5.754 -6.915 1.00 76.12 88 GLY A C 1
ATOM 741 O O . GLY A 1 88 ? -11.550 6.765 -7.591 1.00 76.12 88 GLY A O 1
ATOM 742 N N . LEU A 1 89 ? -12.257 5.256 -6.047 1.00 76.25 89 LEU A N 1
ATOM 743 C CA . LEU A 1 89 ? -13.546 5.883 -5.737 1.00 76.25 89 LEU A CA 1
ATOM 744 C C . LEU A 1 89 ? -13.368 7.217 -5.012 1.00 76.25 89 LEU A C 1
ATOM 746 O O . LEU A 1 89 ? -13.960 8.202 -5.431 1.00 76.25 89 LEU A O 1
ATOM 750 N N . TYR A 1 90 ? -12.501 7.276 -3.999 1.00 75.06 90 TYR A N 1
ATOM 751 C CA . TYR A 1 90 ? -12.194 8.506 -3.270 1.00 75.06 90 TYR A CA 1
ATOM 752 C C . TYR A 1 90 ? -11.749 9.613 -4.227 1.00 75.06 90 TYR A C 1
ATOM 754 O O . TYR A 1 90 ? -12.358 10.671 -4.255 1.00 75.06 90 TYR A O 1
ATOM 762 N N . ASN A 1 91 ? -10.772 9.349 -5.100 1.00 70.12 91 ASN A N 1
ATOM 763 C CA . ASN A 1 91 ? -10.325 10.359 -6.063 1.00 70.12 91 ASN A CA 1
ATOM 764 C C . ASN A 1 91 ? -11.414 10.761 -7.072 1.00 70.12 91 ASN A C 1
ATOM 766 O O . ASN A 1 91 ? -11.405 11.888 -7.545 1.00 70.12 91 ASN A O 1
ATOM 770 N N . HIS A 1 92 ? -12.318 9.852 -7.448 1.00 67.56 92 HIS A N 1
ATOM 771 C CA . HIS A 1 92 ? -13.411 10.188 -8.363 1.00 67.56 92 HIS A CA 1
ATOM 772 C C . HIS A 1 92 ? -14.463 11.076 -7.687 1.00 67.56 92 HIS A C 1
ATOM 774 O O . HIS A 1 92 ? -14.932 12.027 -8.299 1.00 67.56 92 HIS A O 1
ATOM 780 N N . LEU A 1 93 ? -14.782 10.789 -6.423 1.00 69.12 93 LEU A N 1
ATOM 781 C CA . LEU A 1 93 ? -15.774 11.519 -5.635 1.00 69.12 93 LEU A CA 1
ATOM 782 C C . LEU A 1 93 ? -15.245 12.871 -5.129 1.00 69.12 93 LEU A C 1
ATOM 784 O O . LEU A 1 93 ? -15.986 13.845 -5.107 1.00 69.12 93 LEU A O 1
ATOM 788 N N . MET A 1 94 ? -13.961 12.954 -4.767 1.00 67.00 94 MET A N 1
ATOM 789 C CA . MET A 1 94 ? -13.335 14.192 -4.283 1.00 67.00 94 MET A CA 1
ATOM 790 C C . MET A 1 94 ? -13.026 15.195 -5.398 1.00 67.00 94 MET A C 1
ATOM 792 O O . MET A 1 94 ? -12.909 16.377 -5.117 1.00 67.00 94 MET A O 1
ATOM 796 N N . ASN A 1 95 ? -12.946 14.760 -6.660 1.00 59.72 95 ASN A N 1
ATOM 797 C CA . ASN A 1 95 ? -12.840 15.668 -7.810 1.00 59.72 95 ASN A CA 1
ATOM 798 C C . ASN A 1 95 ? -14.132 16.479 -8.071 1.00 59.72 95 ASN A C 1
ATOM 800 O O . ASN A 1 95 ? -14.159 17.267 -9.010 1.00 59.72 95 ASN A O 1
ATOM 804 N N . GLY A 1 96 ? -15.210 16.254 -7.308 1.00 47.88 96 GLY A N 1
ATOM 805 C CA . GLY A 1 96 ? -16.459 17.020 -7.390 1.00 47.88 96 GLY A CA 1
ATOM 806 C C . GLY A 1 96 ? -16.547 18.205 -6.424 1.00 47.88 96 GLY A C 1
ATOM 807 O O . GLY A 1 96 ? -17.575 18.875 -6.402 1.00 47.88 96 GLY A O 1
ATOM 808 N N . VAL A 1 97 ? -15.512 18.443 -5.614 1.00 48.28 97 VAL A N 1
ATOM 809 C CA . VAL A 1 97 ? -15.432 19.579 -4.689 1.00 48.28 97 VAL A CA 1
ATOM 810 C C . VAL A 1 97 ? -14.121 20.309 -4.981 1.00 48.28 97 VAL A C 1
ATOM 812 O O . VAL A 1 97 ? -13.059 19.834 -4.579 1.00 48.28 97 VAL A O 1
ATOM 815 N N . ASP A 1 98 ? -14.218 21.404 -5.736 1.00 46.03 98 ASP A N 1
ATOM 816 C CA . ASP A 1 98 ? -13.165 22.418 -5.916 1.00 46.03 98 ASP A CA 1
ATOM 817 C C . ASP A 1 98 ? -13.482 23.626 -5.023 1.00 46.03 98 ASP A C 1
ATOM 819 O O . ASP A 1 98 ? -14.671 24.031 -4.999 1.00 46.03 98 ASP A O 1
#

pLDDT: mean 86.42, std 9.49, range [46.03, 94.81]